Protein AF-A0A2S6GKB2-F1 (afdb_monomer)

Foldseek 3Di:
DLVLLVVDLPPHDPQDDDDPQCFLLSLLVVVVVVVDDWFDDDQADLLTFDDDPPGTHCLNGFLLSVVCNQPPRPVPKDWDPDPLQDDFFKKKWKDADPVPVPDDPPGIDHIWTWNDFDDHRVDTPWTFTGGDPPRDGGDTVVVPVVVVTDPPMDMTIIHD

Secondary structure (DSSP, 8-state):
-HHHHHHHSSS--TTS---SS-HHHHHHHHHHHTTPPPB-S-TT-SS-B-B-SS-B-HHHH-HHHHHHIIIIII--SEEES-GGGPPTT-EEEEE---TTTTPPTT---EEEEEEEEES-TTS-SEEEEEETTTTEEEEEIIIIIGGGS-TT-EEEEEE-

Organism: NCBI:txid155976

Radius of gyration: 14.98 Å; Cα contacts (8 Å, |Δi|>4): 326; chains: 1; bounding box: 39×31×39 Å

InterPro domains:
  IPR024301 Putative amidase domain [PF12671] (2-142)

pLDDT: mean 90.61, std 9.22, range [53.81, 98.44]

Sequence (160 aa):
MYNYAEQYWDNYNDDYRAQGNDCTNFISQIMKVGGREDDLGIWNSDENWWYNWINQTHSWAGAHNWAVFARINSQRVSHIPNVYEMLVTDVLQVEWDHPDEGDEPNNIDHTMILTGRLGPAGAAEEIYLTYHASDRWNVAFWGWLLPQGKDRDAWYAHRT

Nearest PDB structures (foldseek):
  1v5m-assembly1_A  TM=3.837E-01  e=3.376E+00  Mus musculus
  1wx6-assembly1_A  TM=4.110E-01  e=7.360E+00  Homo sapiens
  6hrs-assembly1_D  TM=2.589E-01  e=5.791E+00  Homo sapiens

Solvent-accessible surface area (backbone atoms only — not comparable to full-atom values): 8756 Å² total; per-residue (Å²): 68,63,69,51,52,73,63,38,35,85,46,78,62,83,91,50,83,90,54,99,57,35,18,21,36,53,50,43,52,30,42,42,72,57,69,51,74,69,38,83,71,59,44,86,30,41,70,22,39,33,77,56,95,90,51,48,16,43,21,30,38,35,36,38,33,27,50,47,16,38,68,70,54,60,67,70,38,44,83,41,97,44,77,47,55,53,50,75,56,18,35,42,34,34,25,69,64,46,88,88,75,73,62,64,89,91,52,36,73,40,34,32,33,28,68,42,63,42,67,53,64,72,63,37,83,38,44,14,35,30,32,45,86,79,48,34,73,61,42,40,37,75,88,48,51,58,75,72,57,55,101,69,46,44,79,48,35,33,41,107

Mean predicted aligned error: 4.26 Å

Structure (mmCIF, N/CA/C/O backbone):
data_AF-A0A2S6GKB2-F1
#
_entry.id   AF-A0A2S6GKB2-F1
#
loop_
_atom_site.group_PDB
_atom_site.id
_atom_site.type_symbol
_atom_site.label_atom_id
_atom_site.label_alt_id
_atom_site.label_comp_id
_atom_site.label_asym_id
_atom_site.label_entity_id
_atom_site.label_seq_id
_atom_site.pdbx_PDB_ins_code
_atom_site.Cartn_x
_atom_site.Cartn_y
_atom_site.Cartn_z
_atom_site.occupancy
_atom_site.B_iso_or_equiv
_atom_site.auth_seq_id
_atom_site.auth_comp_id
_atom_site.auth_asym_id
_atom_site.auth_atom_id
_atom_site.pdbx_PDB_model_num
ATOM 1 N N . MET A 1 1 ? -7.511 -8.608 -6.073 1.00 95.75 1 MET A N 1
ATOM 2 C CA . MET A 1 1 ? -6.624 -8.052 -5.029 1.00 95.75 1 MET A CA 1
ATOM 3 C C . MET A 1 1 ? -6.807 -8.760 -3.690 1.00 95.75 1 MET A C 1
ATOM 5 O O . MET A 1 1 ? -5.930 -9.539 -3.362 1.00 95.75 1 MET A O 1
ATOM 9 N N . TYR A 1 2 ? -7.926 -8.594 -2.967 1.00 97.44 2 TYR A N 1
ATOM 10 C CA . TYR A 1 2 ? -8.139 -9.247 -1.655 1.00 97.44 2 TYR A CA 1
ATOM 11 C C . TYR A 1 2 ? -7.866 -10.761 -1.658 1.00 97.44 2 TYR A C 1
ATOM 13 O O . TYR A 1 2 ? -7.016 -11.216 -0.906 1.00 97.44 2 TYR A O 1
ATOM 21 N N . ASN A 1 3 ? -8.490 -11.516 -2.572 1.00 97.81 3 ASN A N 1
ATOM 22 C CA . ASN A 1 3 ? -8.292 -12.971 -2.660 1.00 97.81 3 ASN A CA 1
ATOM 23 C C . ASN A 1 3 ? -6.826 -13.367 -2.888 1.00 97.81 3 ASN A C 1
ATOM 25 O O . ASN A 1 3 ? -6.407 -14.431 -2.461 1.00 97.81 3 ASN A O 1
ATOM 29 N N . TYR A 1 4 ? -6.043 -12.521 -3.567 1.00 98.06 4 TYR A N 1
ATOM 30 C CA . TYR A 1 4 ? -4.618 -12.781 -3.760 1.00 98.06 4 TYR A CA 1
ATOM 31 C C . TYR A 1 4 ? -3.859 -12.604 -2.447 1.00 98.06 4 TYR A C 1
ATOM 33 O O . TYR A 1 4 ? -3.042 -13.446 -2.098 1.00 98.06 4 TYR A O 1
ATOM 41 N N . ALA A 1 5 ? -4.163 -11.540 -1.697 1.00 97.81 5 ALA A N 1
ATOM 42 C CA . ALA A 1 5 ? -3.587 -11.345 -0.372 1.00 97.81 5 ALA A CA 1
ATOM 43 C C . ALA A 1 5 ? -3.956 -12.504 0.573 1.00 97.81 5 ALA A C 1
ATOM 45 O O . ALA A 1 5 ? -3.086 -13.022 1.256 1.00 97.81 5 ALA A O 1
ATOM 46 N N . GLU A 1 6 ? -5.214 -12.955 0.562 1.00 98.00 6 GLU A N 1
ATOM 47 C CA . GLU A 1 6 ? -5.679 -14.109 1.351 1.00 98.00 6 GLU A CA 1
ATOM 48 C C . GLU A 1 6 ? -5.006 -15.427 0.950 1.00 98.00 6 GLU A C 1
ATOM 50 O O . GLU A 1 6 ? -4.752 -16.276 1.797 1.00 98.00 6 GLU A O 1
ATOM 55 N N . GLN A 1 7 ? -4.711 -15.612 -0.334 1.00 97.69 7 GLN A N 1
ATOM 56 C CA . GLN A 1 7 ? -4.112 -16.845 -0.831 1.00 97.69 7 GLN A CA 1
ATOM 57 C C . GLN A 1 7 ? -2.601 -16.924 -0.584 1.00 97.69 7 GLN A C 1
ATOM 59 O O . GLN A 1 7 ? -2.090 -18.024 -0.379 1.00 97.69 7 GLN A O 1
ATOM 64 N N . TYR A 1 8 ? -1.893 -15.794 -0.670 1.00 97.38 8 TYR A N 1
ATOM 65 C CA . TYR A 1 8 ? -0.432 -15.784 -0.779 1.00 97.38 8 TYR A CA 1
ATOM 66 C C . TYR A 1 8 ? 0.303 -15.166 0.420 1.00 97.38 8 TYR A C 1
ATOM 68 O O . TYR A 1 8 ? 1.519 -15.050 0.350 1.00 97.38 8 TYR A O 1
ATOM 76 N N . TRP A 1 9 ? -0.388 -14.787 1.505 1.00 97.06 9 TRP A N 1
ATOM 77 C CA . TRP A 1 9 ? 0.249 -14.145 2.671 1.00 97.06 9 TRP A CA 1
ATOM 78 C C . TRP A 1 9 ? 1.248 -15.035 3.433 1.00 97.06 9 TRP A C 1
ATOM 80 O O . TRP A 1 9 ? 2.143 -14.495 4.078 1.00 97.06 9 TRP A O 1
ATOM 90 N N . ASP A 1 10 ? 1.075 -16.364 3.408 1.00 95.44 10 ASP A N 1
ATOM 91 C CA . ASP A 1 10 ? 1.961 -17.366 4.034 1.00 95.44 10 ASP A CA 1
ATOM 92 C C . ASP A 1 10 ? 2.441 -18.458 3.066 1.00 95.44 10 ASP A C 1
ATOM 94 O O . ASP A 1 10 ? 3.222 -19.337 3.433 1.00 95.44 10 ASP A O 1
ATOM 98 N N . ASN A 1 11 ? 1.991 -18.407 1.816 1.00 94.31 11 ASN A N 1
ATOM 99 C CA . ASN A 1 11 ? 2.377 -19.333 0.766 1.00 94.31 11 ASN A CA 1
ATOM 100 C C . ASN A 1 11 ? 2.762 -18.522 -0.463 1.00 94.31 11 ASN A C 1
ATOM 102 O O . ASN A 1 11 ? 1.894 -17.968 -1.117 1.00 94.31 11 ASN A O 1
ATOM 106 N N . TYR A 1 12 ? 4.049 -18.430 -0.771 1.00 94.12 12 TYR A N 1
ATOM 107 C CA . TYR A 1 12 ? 4.566 -17.486 -1.759 1.00 94.12 12 TYR A CA 1
ATOM 108 C C . TYR A 1 12 ? 4.187 -17.912 -3.185 1.00 94.12 12 TYR A C 1
ATOM 110 O O . TYR A 1 12 ? 4.110 -19.099 -3.496 1.00 94.12 12 TYR A O 1
ATOM 118 N N . ASN A 1 13 ? 3.935 -16.943 -4.073 1.00 95.19 13 ASN A N 1
ATOM 119 C CA . ASN A 1 13 ? 3.635 -17.250 -5.470 1.00 95.19 13 ASN A CA 1
ATOM 120 C C . ASN A 1 13 ? 4.919 -17.543 -6.262 1.00 95.19 13 ASN A C 1
ATOM 122 O O . ASN A 1 13 ? 5.682 -16.623 -6.560 1.00 95.19 13 ASN A O 1
ATOM 126 N N . ASP A 1 14 ? 5.094 -18.800 -6.671 1.00 94.31 14 ASP A N 1
ATOM 127 C CA . ASP A 1 14 ? 6.250 -19.289 -7.436 1.00 94.31 14 ASP A CA 1
ATOM 128 C C . ASP A 1 14 ? 6.426 -18.642 -8.827 1.00 94.31 14 ASP A C 1
ATOM 130 O O . ASP A 1 14 ? 7.504 -18.735 -9.418 1.00 94.31 14 ASP A O 1
ATOM 134 N N . ASP A 1 15 ? 5.414 -17.940 -9.351 1.00 94.25 15 ASP A N 1
ATOM 135 C CA . ASP A 1 15 ? 5.548 -17.142 -10.582 1.00 94.25 15 ASP A CA 1
ATOM 136 C C . ASP A 1 15 ? 6.475 -15.920 -10.398 1.00 94.25 15 ASP A C 1
ATOM 138 O O . ASP A 1 15 ? 6.959 -15.323 -11.372 1.00 94.25 15 ASP A O 1
ATOM 142 N N . TYR A 1 16 ? 6.741 -15.533 -9.146 1.00 94.75 16 TYR A N 1
ATOM 143 C CA . TYR A 1 16 ? 7.563 -14.387 -8.787 1.00 94.75 16 TYR A CA 1
ATOM 144 C C . TYR A 1 16 ? 8.822 -14.825 -8.040 1.00 94.75 16 TYR A C 1
ATOM 146 O O . TYR A 1 16 ? 8.808 -15.676 -7.158 1.00 94.75 16 TYR A O 1
ATOM 154 N N . ARG A 1 17 ? 9.952 -14.202 -8.377 1.00 92.56 17 ARG A N 1
ATOM 155 C CA . ARG A 1 17 ? 11.222 -14.451 -7.695 1.00 92.56 17 ARG A CA 1
ATOM 156 C C . ARG A 1 17 ? 11.146 -13.954 -6.256 1.00 92.56 17 ARG A C 1
ATOM 158 O O . ARG A 1 17 ? 10.773 -12.800 -6.034 1.00 92.56 17 ARG A O 1
ATOM 165 N N . ALA A 1 18 ? 11.605 -14.788 -5.325 1.00 85.25 18 ALA A N 1
ATOM 166 C CA . ALA A 1 18 ? 11.836 -14.389 -3.942 1.00 85.25 18 ALA A CA 1
ATOM 167 C C . ALA A 1 18 ? 12.802 -13.195 -3.875 1.00 85.25 18 ALA A C 1
ATOM 169 O O . ALA A 1 18 ? 13.819 -13.166 -4.577 1.00 85.25 18 ALA A O 1
ATOM 170 N N . GLN A 1 19 ? 12.478 -12.215 -3.033 1.00 79.94 19 GLN A N 1
ATOM 171 C CA . GLN A 1 19 ? 13.298 -11.028 -2.792 1.00 79.94 19 GLN A CA 1
ATOM 172 C C . GLN A 1 19 ? 13.833 -11.037 -1.357 1.00 79.94 19 GLN A C 1
ATOM 174 O O . GLN A 1 19 ? 13.205 -11.588 -0.459 1.00 79.94 19 GLN A O 1
ATOM 179 N N . GLY A 1 20 ? 14.996 -10.415 -1.128 1.00 70.44 20 GLY A N 1
ATOM 180 C CA . GLY A 1 20 ? 15.582 -10.316 0.217 1.00 70.44 20 GLY A CA 1
ATOM 181 C C . GLY A 1 20 ? 14.738 -9.485 1.194 1.00 70.44 20 GLY A C 1
ATOM 182 O O . GLY A 1 20 ? 14.723 -9.779 2.383 1.00 70.44 20 GLY A O 1
ATOM 183 N N . ASN A 1 21 ? 14.005 -8.488 0.686 1.00 69.38 21 ASN A N 1
ATOM 184 C CA . ASN A 1 21 ? 12.953 -7.775 1.406 1.00 69.38 21 ASN A CA 1
ATOM 185 C C . ASN A 1 21 ? 11.666 -7.883 0.576 1.00 69.38 21 ASN A C 1
ATOM 187 O O . ASN A 1 21 ? 11.569 -7.300 -0.504 1.00 69.38 21 ASN A O 1
ATOM 191 N N . ASP A 1 22 ? 10.721 -8.705 1.032 1.00 86.62 22 ASP A N 1
ATOM 192 C CA . ASP A 1 22 ? 9.609 -9.169 0.193 1.00 86.62 22 ASP A CA 1
ATOM 193 C C . ASP A 1 22 ? 8.302 -8.391 0.386 1.00 86.62 22 ASP A C 1
ATOM 195 O O . ASP A 1 22 ? 7.359 -8.565 -0.384 1.00 86.62 22 ASP A O 1
ATOM 199 N N . CYS A 1 23 ? 8.248 -7.488 1.370 1.00 92.12 23 CYS A N 1
ATOM 200 C CA . CYS A 1 23 ? 7.040 -6.725 1.688 1.00 92.12 23 CYS A CA 1
ATOM 201 C C . CYS A 1 23 ? 6.440 -6.047 0.448 1.00 92.12 23 CYS A C 1
ATOM 203 O O . CYS A 1 23 ? 5.278 -6.259 0.115 1.00 92.12 23 CYS A O 1
ATOM 205 N N . THR A 1 24 ? 7.250 -5.310 -0.307 1.00 95.44 24 THR A N 1
ATOM 206 C CA . THR A 1 24 ? 6.784 -4.589 -1.498 1.00 95.44 24 THR A CA 1
ATOM 207 C C . THR A 1 24 ? 6.597 -5.507 -2.700 1.00 95.44 24 THR A C 1
ATOM 209 O O . THR A 1 24 ? 5.712 -5.253 -3.510 1.00 95.44 24 THR A O 1
ATOM 212 N N . ASN A 1 25 ? 7.364 -6.595 -2.815 1.00 95.94 25 ASN A N 1
ATOM 213 C CA . ASN A 1 25 ? 7.170 -7.567 -3.890 1.00 95.94 25 ASN A CA 1
ATOM 214 C C . ASN A 1 25 ? 5.774 -8.203 -3.798 1.00 95.94 25 ASN A C 1
ATOM 216 O O . ASN A 1 25 ? 5.051 -8.218 -4.791 1.00 95.94 25 ASN A O 1
ATOM 220 N N . PHE A 1 26 ? 5.352 -8.631 -2.605 1.00 97.12 26 PHE A N 1
ATOM 221 C CA . PHE A 1 26 ? 3.994 -9.123 -2.355 1.00 97.12 26 PHE A CA 1
ATOM 222 C C . PHE A 1 26 ? 2.921 -8.098 -2.737 1.00 97.12 26 PHE A C 1
ATOM 224 O O . PHE A 1 26 ? 1.968 -8.408 -3.455 1.00 97.12 26 PHE A O 1
ATOM 231 N N . ILE A 1 27 ? 3.103 -6.844 -2.322 1.00 96.56 27 ILE A N 1
ATOM 232 C CA . ILE A 1 27 ? 2.156 -5.767 -2.626 1.00 96.56 27 ILE A CA 1
ATOM 233 C C . ILE A 1 27 ? 2.107 -5.498 -4.132 1.00 96.56 27 ILE A C 1
ATOM 235 O O . ILE A 1 27 ? 1.020 -5.417 -4.700 1.00 96.56 27 ILE A O 1
ATOM 239 N N . SER A 1 28 ? 3.250 -5.448 -4.815 1.00 95.88 28 SER A N 1
ATOM 240 C CA . SER A 1 28 ? 3.316 -5.277 -6.267 1.00 95.88 28 SER A CA 1
ATOM 241 C C . SER A 1 28 ? 2.610 -6.409 -7.019 1.00 95.88 28 SER A C 1
ATOM 243 O O . SER A 1 28 ? 1.878 -6.153 -7.976 1.00 95.88 28 SER A O 1
ATOM 245 N N . GLN A 1 29 ? 2.730 -7.655 -6.556 1.00 96.81 29 GLN A N 1
ATOM 246 C CA . GLN A 1 29 ? 1.969 -8.772 -7.119 1.00 96.81 29 GLN A CA 1
ATOM 247 C C . GLN A 1 29 ? 0.457 -8.563 -6.971 1.00 96.81 29 GLN A C 1
ATOM 249 O O . GLN A 1 29 ? -0.285 -8.716 -7.946 1.00 96.81 29 GLN A O 1
ATOM 254 N N . ILE A 1 30 ? -0.001 -8.149 -5.783 1.00 96.94 30 ILE A N 1
ATOM 255 C CA . ILE A 1 30 ? -1.417 -7.847 -5.536 1.00 96.94 30 ILE A CA 1
ATOM 256 C C . ILE A 1 30 ? -1.904 -6.725 -6.462 1.00 96.94 30 ILE A C 1
ATOM 258 O O . ILE A 1 30 ? -2.989 -6.830 -7.039 1.00 96.94 30 ILE A O 1
ATOM 262 N N . MET A 1 31 ? -1.102 -5.676 -6.640 1.00 95.12 31 MET A N 1
ATOM 263 C CA . MET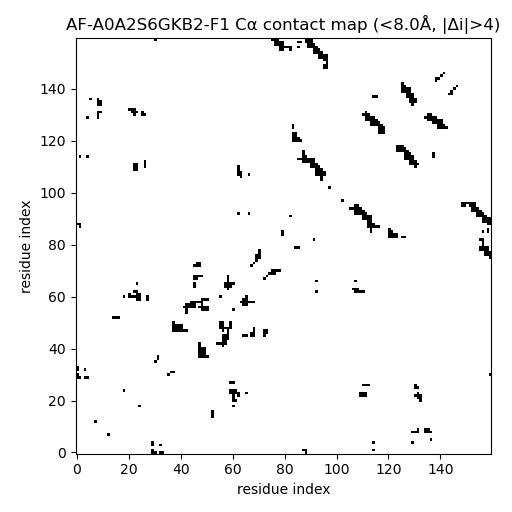 A 1 31 ? -1.401 -4.570 -7.550 1.00 95.12 31 MET A CA 1
ATOM 264 C C . MET A 1 31 ? -1.508 -5.048 -9.003 1.00 95.12 31 MET A C 1
ATOM 266 O O . MET A 1 31 ? -2.463 -4.693 -9.697 1.00 95.12 31 MET A O 1
ATOM 270 N N . LYS A 1 32 ? -0.588 -5.912 -9.452 1.00 95.62 32 LYS A N 1
ATOM 271 C CA . LYS A 1 32 ? -0.584 -6.468 -10.814 1.00 95.62 32 LYS A CA 1
ATOM 272 C C . LYS A 1 32 ? -1.851 -7.271 -11.101 1.00 95.62 32 LYS A C 1
ATOM 274 O O . LYS A 1 32 ? -2.528 -7.015 -12.094 1.00 95.62 32 LYS A O 1
ATOM 279 N N . VAL A 1 33 ? -2.257 -8.166 -10.197 1.00 96.06 33 VAL A N 1
ATOM 280 C CA . VAL A 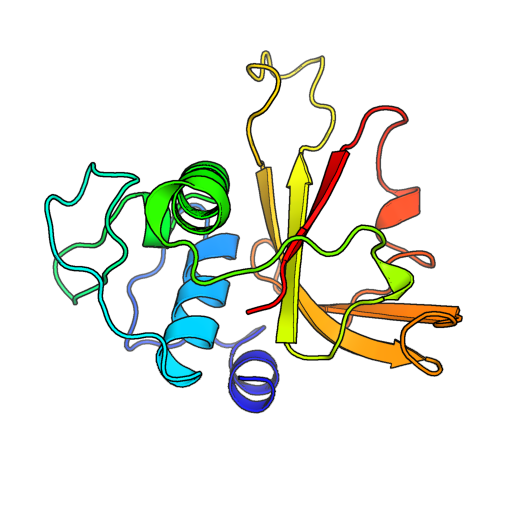1 33 ? -3.531 -8.904 -10.348 1.00 96.06 33 VAL A CA 1
ATOM 281 C C . VAL A 1 33 ? -4.768 -8.024 -10.140 1.00 96.06 33 VAL A C 1
ATOM 283 O O . VAL A 1 33 ? -5.876 -8.412 -10.505 1.00 96.06 33 VAL A O 1
ATOM 286 N N . GLY A 1 34 ? -4.601 -6.842 -9.543 1.00 93.88 34 GLY A N 1
ATOM 287 C CA . GLY A 1 34 ? -5.614 -5.790 -9.469 1.00 93.88 34 GLY A CA 1
ATOM 288 C C . GLY A 1 34 ? -5.844 -5.045 -10.783 1.00 93.88 34 GLY A C 1
ATOM 289 O O . GLY A 1 34 ? -6.721 -4.190 -10.837 1.00 93.88 34 GLY A O 1
ATOM 290 N N . GLY A 1 35 ? -5.094 -5.375 -11.839 1.00 92.12 35 GLY A N 1
ATOM 291 C CA . GLY A 1 35 ? -5.198 -4.731 -13.146 1.00 92.12 35 GLY A CA 1
ATOM 292 C C . GLY A 1 35 ? -4.258 -3.540 -13.316 1.00 92.12 35 GLY A C 1
ATOM 293 O O . GLY A 1 35 ? -4.429 -2.764 -14.255 1.00 92.12 35 GLY A O 1
ATOM 294 N N . ARG A 1 36 ? -3.266 -3.366 -12.431 1.00 89.50 36 ARG A N 1
ATOM 295 C CA . ARG A 1 36 ? -2.202 -2.386 -12.663 1.00 89.50 36 ARG A CA 1
ATOM 296 C C . ARG A 1 36 ? -1.279 -2.893 -13.767 1.00 89.50 36 ARG A C 1
ATOM 298 O O . ARG A 1 36 ? -0.655 -3.942 -13.636 1.00 89.50 36 ARG A O 1
ATOM 305 N N . GLU A 1 37 ? -1.227 -2.138 -14.859 1.00 91.31 37 GLU A N 1
ATOM 306 C CA . GLU A 1 37 ? -0.360 -2.420 -15.999 1.00 91.31 37 GLU A CA 1
ATOM 307 C C . GLU A 1 37 ? 1.082 -1.993 -15.723 1.00 91.31 37 GLU A C 1
ATOM 309 O O . GLU A 1 37 ? 1.322 -0.976 -15.059 1.00 91.31 37 GLU A O 1
ATOM 314 N N . ASP A 1 38 ? 2.020 -2.754 -16.289 1.00 92.50 38 ASP A N 1
ATOM 315 C CA . ASP A 1 38 ? 3.447 -2.456 -16.235 1.00 92.50 38 ASP A CA 1
ATOM 316 C C . ASP A 1 38 ? 3.728 -1.073 -16.850 1.00 92.50 38 ASP A C 1
ATOM 318 O O . ASP A 1 38 ? 3.290 -0.750 -17.956 1.00 92.50 38 ASP A O 1
ATOM 322 N N . ASP A 1 39 ? 4.498 -0.265 -16.134 1.00 91.75 39 ASP A N 1
ATOM 323 C CA . ASP A 1 39 ? 5.101 0.962 -16.637 1.00 91.75 39 ASP A CA 1
ATOM 324 C C . ASP A 1 39 ? 6.547 0.635 -16.997 1.00 91.75 39 ASP A C 1
ATOM 326 O O . ASP A 1 39 ? 7.382 0.517 -16.107 1.00 91.75 39 ASP A O 1
ATOM 330 N N . LEU A 1 40 ? 6.816 0.380 -18.280 1.00 92.56 40 LEU A N 1
ATOM 331 C CA . LEU A 1 40 ? 8.098 -0.144 -18.752 1.00 92.56 40 LEU A CA 1
ATOM 332 C C . LEU A 1 40 ? 9.194 0.926 -18.779 1.00 92.56 40 LEU A C 1
ATOM 334 O O . LEU A 1 40 ? 8.986 2.047 -19.231 1.00 92.56 40 LEU A O 1
ATOM 338 N N . GLY A 1 41 ? 10.413 0.525 -18.425 1.00 90.81 41 GLY A N 1
ATOM 339 C CA . GLY A 1 41 ? 11.595 1.374 -18.531 1.00 90.81 41 GLY A CA 1
ATOM 340 C C . GLY A 1 41 ? 12.836 0.709 -17.952 1.00 90.81 41 GLY A C 1
ATOM 341 O O . GLY A 1 41 ? 12.940 -0.519 -17.938 1.00 90.81 41 GLY A O 1
ATOM 342 N N . ILE A 1 42 ? 13.800 1.501 -17.490 1.00 90.81 42 ILE A N 1
ATOM 343 C CA . ILE A 1 42 ? 15.041 0.956 -16.927 1.00 90.81 42 ILE A CA 1
ATOM 344 C C . ILE A 1 42 ? 14.804 0.421 -15.510 1.00 90.81 42 ILE A C 1
ATOM 346 O O . ILE A 1 42 ? 14.026 0.968 -14.738 1.00 90.81 42 ILE A O 1
ATOM 350 N N . TRP A 1 43 ? 15.478 -0.672 -15.163 1.00 89.06 43 TRP A N 1
ATOM 351 C CA . TRP A 1 43 ? 15.257 -1.403 -13.909 1.00 89.06 43 TRP A CA 1
ATOM 352 C C . TRP A 1 43 ? 15.643 -0.607 -12.646 1.00 89.06 43 TRP A C 1
ATOM 354 O O . TRP A 1 43 ? 15.114 -0.845 -11.569 1.00 89.06 43 TRP A O 1
ATOM 364 N N . ASN A 1 44 ? 16.541 0.366 -12.760 1.00 87.75 44 ASN A N 1
ATOM 365 C CA . ASN A 1 44 ? 16.961 1.227 -11.652 1.00 87.75 44 ASN A CA 1
ATOM 366 C C . ASN A 1 44 ? 16.181 2.553 -11.592 1.00 87.75 44 ASN A C 1
ATOM 36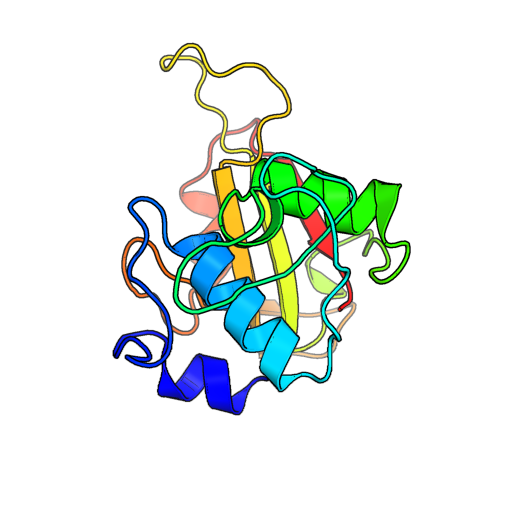8 O O . ASN A 1 44 ? 16.624 3.485 -10.925 1.00 87.75 44 ASN A O 1
ATOM 372 N N . SER A 1 45 ? 15.071 2.661 -12.329 1.00 81.75 45 SER A N 1
ATOM 373 C CA . SER A 1 45 ? 14.190 3.827 -12.313 1.00 81.75 45 SER A CA 1
ATOM 374 C C . SER A 1 45 ? 13.124 3.693 -11.231 1.00 81.75 45 SER A C 1
ATOM 376 O O . SER A 1 45 ? 12.472 2.652 -11.122 1.00 81.75 45 SER A O 1
ATOM 378 N N . ASP A 1 46 ? 12.896 4.788 -10.510 1.00 83.88 46 ASP A N 1
ATOM 379 C CA . ASP A 1 46 ? 11.738 4.960 -9.627 1.00 83.88 46 ASP A CA 1
ATOM 380 C C . ASP A 1 46 ? 10.529 5.546 -10.375 1.00 83.88 46 ASP A C 1
ATOM 382 O O . ASP A 1 46 ? 9.447 5.694 -9.810 1.00 83.88 46 ASP A O 1
ATOM 386 N N . GLU A 1 47 ? 10.686 5.892 -11.656 1.00 89.00 47 GLU A N 1
ATOM 387 C CA . GLU A 1 47 ? 9.607 6.383 -12.524 1.00 89.00 47 GLU A CA 1
ATOM 388 C C . GLU A 1 47 ? 8.796 5.251 -13.149 1.00 89.00 47 GLU A C 1
ATOM 390 O O . GLU A 1 47 ? 7.650 5.453 -13.530 1.00 89.00 47 GLU A O 1
ATOM 395 N N . ASN A 1 48 ? 9.379 4.057 -13.224 1.00 92.69 48 ASN A N 1
ATOM 396 C CA . ASN A 1 48 ? 8.790 2.892 -13.868 1.00 92.69 48 ASN A CA 1
ATOM 397 C C . ASN A 1 48 ? 8.429 1.842 -12.826 1.00 92.69 48 ASN A C 1
ATOM 399 O O . ASN A 1 48 ? 9.029 1.810 -11.757 1.00 92.69 48 ASN A O 1
ATOM 403 N N . TRP A 1 49 ? 7.495 0.951 -13.143 1.00 94.31 49 TRP A N 1
ATOM 404 C CA . TRP A 1 49 ? 7.067 -0.149 -12.280 1.00 94.31 49 TRP A CA 1
ATOM 405 C C . TRP A 1 49 ? 6.743 -1.358 -13.142 1.00 94.31 49 TRP A C 1
ATOM 407 O O . TRP A 1 49 ? 5.740 -1.377 -13.853 1.00 94.31 49 TRP A O 1
ATOM 417 N N . TRP A 1 50 ? 7.617 -2.360 -13.121 1.00 95.00 50 TRP A N 1
ATOM 418 C CA . TRP A 1 50 ? 7.416 -3.584 -13.888 1.00 95.00 50 TRP A CA 1
ATOM 419 C C . TRP A 1 50 ? 8.196 -4.751 -13.294 1.00 95.00 50 TRP A C 1
ATOM 421 O O . TRP A 1 50 ? 9.211 -4.584 -12.613 1.00 95.00 50 TRP A O 1
ATOM 431 N N . TYR A 1 51 ? 7.733 -5.955 -13.618 1.00 95.19 51 TYR A N 1
ATOM 432 C CA . TYR A 1 51 ? 8.400 -7.204 -13.275 1.00 95.19 51 TYR A CA 1
ATOM 433 C C . TYR A 1 51 ? 8.347 -8.188 -14.431 1.00 95.19 51 TYR A C 1
ATOM 435 O O . TYR A 1 51 ? 7.313 -8.354 -15.082 1.00 95.19 51 TYR A O 1
ATOM 443 N N . ASN A 1 52 ? 9.452 -8.905 -14.615 1.00 92.94 52 ASN A N 1
ATOM 444 C CA . ASN A 1 52 ? 9.510 -10.132 -15.386 1.00 92.94 52 ASN A CA 1
ATOM 445 C C . ASN A 1 52 ? 10.410 -11.172 -14.686 1.00 92.94 52 ASN A C 1
ATOM 447 O O . ASN A 1 52 ? 11.017 -10.930 -13.640 1.00 92.94 52 ASN A O 1
ATOM 451 N N . TRP A 1 53 ? 10.510 -12.358 -15.286 1.00 90.06 53 TRP A N 1
ATOM 452 C CA . TRP A 1 53 ? 11.241 -13.475 -14.688 1.00 90.06 53 TRP A CA 1
ATOM 453 C C . TRP A 1 53 ? 12.759 -13.242 -14.566 1.00 90.06 53 TRP A C 1
ATOM 455 O O . TRP A 1 53 ? 13.388 -13.878 -13.725 1.00 90.06 53 TRP A O 1
ATOM 465 N N . ILE A 1 54 ? 13.352 -12.336 -15.360 1.00 91.56 54 ILE A N 1
ATOM 466 C CA . ILE A 1 54 ? 14.794 -12.026 -15.305 1.00 91.56 54 ILE A CA 1
ATOM 467 C C . ILE A 1 54 ? 15.119 -10.833 -14.412 1.00 91.56 54 ILE A C 1
ATOM 469 O O . ILE A 1 54 ? 16.205 -10.783 -13.840 1.00 91.56 54 ILE A O 1
ATOM 473 N N . ASN A 1 55 ? 14.229 -9.846 -14.337 1.00 92.62 55 ASN A N 1
ATOM 474 C CA . ASN A 1 55 ? 14.509 -8.560 -13.716 1.00 92.62 55 ASN A CA 1
ATOM 475 C C . ASN A 1 55 ? 13.218 -7.828 -13.311 1.00 92.62 55 ASN A C 1
ATOM 477 O O . ASN A 1 55 ? 12.110 -8.236 -13.658 1.00 92.62 55 ASN A O 1
ATOM 481 N N . GLN A 1 56 ? 13.366 -6.746 -12.562 1.00 93.75 56 GLN A N 1
ATOM 482 C CA . GLN A 1 56 ? 12.281 -5.903 -12.083 1.00 93.75 56 GLN A CA 1
ATOM 483 C C . GLN A 1 56 ? 12.788 -4.485 -11.831 1.00 93.75 56 GLN A C 1
ATOM 485 O O . GLN A 1 56 ? 13.998 -4.276 -11.731 1.00 93.75 56 GLN A O 1
ATOM 490 N N . THR A 1 57 ? 11.883 -3.521 -11.687 1.00 94.56 57 THR A N 1
ATOM 491 C CA . THR A 1 57 ? 12.265 -2.182 -11.221 1.00 94.56 57 THR A CA 1
ATOM 492 C C . THR A 1 57 ? 12.564 -2.153 -9.726 1.00 94.56 57 THR A C 1
ATOM 494 O O . THR A 1 57 ? 12.028 -2.957 -8.962 1.00 94.56 57 THR A O 1
ATOM 497 N N . HIS A 1 58 ? 13.354 -1.180 -9.270 1.00 93.31 58 HIS A N 1
ATOM 498 C CA . HIS A 1 58 ? 13.505 -0.905 -7.837 1.00 93.31 58 HIS A CA 1
ATOM 499 C C . HIS A 1 58 ? 12.148 -0.659 -7.167 1.00 93.31 58 HIS A C 1
ATOM 501 O O . HIS A 1 58 ? 11.860 -1.248 -6.131 1.00 93.31 58 HIS A O 1
ATOM 507 N N . SER A 1 59 ? 11.271 0.116 -7.807 1.00 93.19 59 SER A N 1
ATOM 508 C CA . SER A 1 59 ? 9.903 0.378 -7.338 1.00 93.19 59 SER A CA 1
ATOM 509 C C . SER A 1 59 ? 9.017 -0.868 -7.210 1.00 93.19 59 SER A C 1
ATOM 511 O O . SER A 1 59 ? 8.000 -0.816 -6.527 1.00 93.19 59 SER A O 1
ATOM 513 N N . TRP A 1 60 ? 9.361 -1.991 -7.852 1.00 94.56 60 TRP A N 1
ATOM 514 C CA . TRP A 1 60 ? 8.605 -3.236 -7.714 1.00 94.56 60 TRP A CA 1
ATOM 515 C C . TRP A 1 60 ? 8.848 -3.907 -6.354 1.00 94.56 60 TRP A C 1
ATOM 517 O O . TRP A 1 60 ? 7.930 -4.502 -5.791 1.00 94.56 60 TRP A O 1
ATOM 527 N N . ALA A 1 61 ? 10.073 -3.827 -5.825 1.00 93.69 61 ALA A N 1
ATOM 528 C CA . ALA A 1 61 ? 10.499 -4.582 -4.642 1.00 93.69 61 ALA A CA 1
ATOM 529 C C . ALA A 1 61 ? 10.975 -3.711 -3.461 1.00 93.69 61 ALA A C 1
ATOM 531 O O . ALA A 1 61 ? 10.999 -4.188 -2.330 1.00 93.69 61 ALA A O 1
ATOM 532 N N . GLY A 1 62 ? 11.336 -2.448 -3.687 1.00 92.88 62 GLY A N 1
ATOM 533 C CA . GLY A 1 62 ? 11.784 -1.513 -2.653 1.00 92.88 62 GLY A CA 1
ATOM 534 C C . GLY A 1 62 ? 10.634 -0.660 -2.126 1.00 92.88 62 GLY A C 1
ATOM 535 O O . GLY A 1 62 ? 9.950 -0.008 -2.911 1.00 92.88 62 GLY A O 1
ATOM 536 N N . ALA A 1 63 ? 10.429 -0.635 -0.806 1.00 93.25 63 ALA A N 1
ATOM 537 C CA . ALA A 1 63 ? 9.311 0.084 -0.187 1.00 93.25 63 ALA A CA 1
ATOM 538 C C . ALA A 1 63 ? 9.382 1.599 -0.442 1.00 93.25 63 ALA A C 1
ATOM 540 O O . ALA A 1 63 ? 8.412 2.199 -0.914 1.00 93.25 63 ALA A O 1
ATOM 541 N N . HIS A 1 64 ? 10.555 2.205 -0.246 1.00 92.12 64 HIS A N 1
ATOM 542 C CA . HIS A 1 64 ? 10.778 3.613 -0.572 1.00 92.12 64 HIS A CA 1
ATOM 543 C C . HIS A 1 64 ? 10.636 3.912 -2.069 1.00 92.12 64 HIS A C 1
ATOM 545 O O . HIS A 1 64 ? 9.926 4.842 -2.449 1.00 92.12 64 HIS A O 1
ATOM 551 N N . ASN A 1 65 ? 11.227 3.089 -2.939 1.00 92.06 65 ASN A N 1
ATOM 552 C CA . ASN A 1 65 ? 11.124 3.266 -4.391 1.00 92.06 65 ASN A CA 1
ATOM 553 C C . ASN A 1 65 ? 9.668 3.154 -4.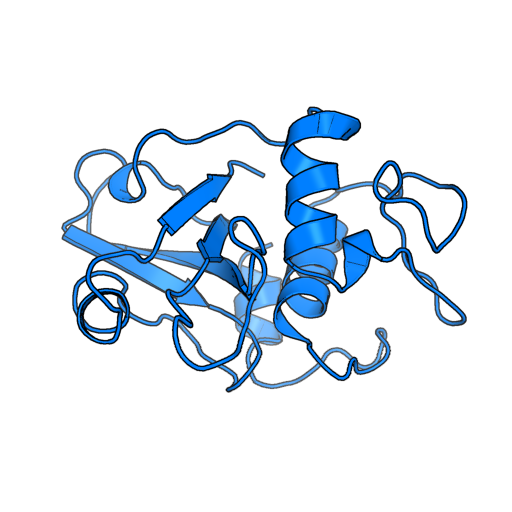875 1.00 92.06 65 ASN A C 1
ATOM 555 O O . ASN A 1 65 ? 9.240 3.907 -5.750 1.00 92.06 65 ASN A O 1
ATOM 559 N N . TRP A 1 66 ? 8.881 2.250 -4.282 1.00 93.06 66 TRP A N 1
ATOM 560 C CA . TRP A 1 66 ? 7.448 2.154 -4.546 1.00 93.06 66 TRP A CA 1
ATOM 561 C C . TRP A 1 66 ? 6.715 3.416 -4.100 1.00 93.06 66 TRP A C 1
ATOM 563 O O . TRP A 1 66 ? 5.879 3.916 -4.845 1.00 93.06 66 TRP A O 1
ATOM 573 N N . ALA A 1 67 ? 7.053 3.977 -2.935 1.00 90.56 67 ALA A N 1
ATOM 574 C CA . ALA A 1 67 ? 6.456 5.220 -2.447 1.00 90.56 67 ALA A CA 1
ATOM 575 C C . ALA A 1 67 ? 6.709 6.388 -3.414 1.00 90.56 67 ALA A C 1
ATOM 577 O O . ALA A 1 67 ? 5.785 7.139 -3.738 1.00 90.56 67 ALA A O 1
ATOM 578 N N . VAL A 1 68 ? 7.947 6.515 -3.909 1.00 90.00 68 VAL A N 1
ATOM 579 C CA . VAL A 1 68 ? 8.344 7.509 -4.920 1.00 90.00 68 VAL A CA 1
ATOM 580 C C . VAL A 1 68 ? 7.552 7.298 -6.211 1.00 90.00 68 VAL A C 1
ATOM 582 O O . VAL A 1 68 ? 6.888 8.227 -6.679 1.00 90.00 68 VAL A O 1
ATOM 585 N N . PHE A 1 69 ? 7.538 6.072 -6.746 1.00 90.12 69 PHE A N 1
ATOM 586 C CA . PHE A 1 69 ? 6.775 5.731 -7.947 1.00 90.12 69 PHE A CA 1
ATOM 587 C C . PHE A 1 69 ? 5.287 6.058 -7.790 1.00 90.12 69 PHE A C 1
ATOM 589 O O . PHE A 1 69 ? 4.698 6.770 -8.606 1.00 90.12 69 PHE A O 1
ATOM 596 N N . ALA A 1 70 ? 4.669 5.557 -6.724 1.00 86.50 70 ALA A N 1
ATOM 597 C CA . ALA A 1 70 ? 3.244 5.669 -6.491 1.00 86.50 70 ALA A CA 1
ATOM 598 C C . ALA A 1 70 ? 2.839 7.144 -6.345 1.00 86.50 70 ALA A C 1
ATOM 600 O O . ALA A 1 70 ? 1.940 7.609 -7.049 1.00 86.50 70 ALA A O 1
ATOM 601 N N . ARG A 1 71 ? 3.538 7.907 -5.496 1.00 84.38 71 ARG A N 1
ATOM 602 C CA . ARG A 1 71 ? 3.158 9.284 -5.141 1.00 84.38 71 ARG A CA 1
ATOM 603 C C . ARG A 1 71 ? 3.561 10.328 -6.178 1.00 84.38 71 ARG A C 1
ATOM 605 O O . ARG A 1 71 ? 2.809 11.278 -6.376 1.00 84.38 71 ARG A O 1
ATOM 612 N N . ILE A 1 72 ? 4.746 10.201 -6.773 1.00 81.94 72 ILE A N 1
ATOM 613 C CA . ILE A 1 72 ? 5.343 11.258 -7.604 1.00 81.94 72 ILE A CA 1
ATOM 614 C C . ILE A 1 72 ? 5.129 10.960 -9.086 1.00 81.94 72 ILE A C 1
ATOM 616 O O . ILE A 1 72 ? 4.636 11.817 -9.819 1.00 81.94 72 ILE A O 1
ATOM 620 N N . ASN A 1 73 ? 5.461 9.743 -9.515 1.00 78.38 73 ASN A N 1
ATOM 621 C CA . ASN A 1 73 ? 5.652 9.455 -10.937 1.00 78.38 73 ASN A CA 1
ATOM 622 C C . ASN A 1 73 ? 4.393 8.905 -11.607 1.00 78.38 73 ASN A C 1
ATOM 624 O O . ASN A 1 73 ? 4.006 9.358 -12.680 1.00 78.38 73 ASN A O 1
ATOM 628 N N . SER A 1 74 ? 3.712 7.963 -10.957 1.00 77.81 74 SER A N 1
ATOM 629 C CA . SER A 1 74 ? 2.577 7.275 -11.567 1.00 77.81 74 SER A CA 1
ATOM 630 C C . SER A 1 74 ? 1.318 8.144 -11.626 1.00 77.81 74 SER A C 1
ATOM 632 O O . SER A 1 74 ? 0.526 8.008 -12.555 1.00 77.81 74 SER A O 1
ATOM 634 N N . GLN A 1 75 ? 1.087 8.990 -10.611 1.00 70.94 75 GLN A N 1
ATOM 635 C CA . GLN A 1 75 ? -0.213 9.629 -10.332 1.00 70.94 75 GLN A CA 1
ATOM 636 C C . GLN A 1 75 ? -1.392 8.631 -10.283 1.00 70.94 75 GLN A C 1
ATOM 638 O O . GLN A 1 75 ? -2.556 9.014 -10.403 1.00 70.94 75 GLN A O 1
ATOM 643 N N . ARG A 1 76 ? -1.102 7.331 -10.128 1.00 75.00 76 ARG A N 1
ATOM 644 C CA . ARG A 1 76 ? -2.084 6.239 -10.177 1.00 75.00 76 ARG A CA 1
ATOM 645 C C . ARG A 1 76 ? -2.656 5.901 -8.809 1.00 75.00 76 ARG A C 1
ATOM 647 O O . ARG A 1 76 ? -3.659 5.190 -8.762 1.00 75.00 76 ARG A O 1
ATOM 654 N N . VAL A 1 77 ? -2.046 6.397 -7.733 1.00 85.31 77 VAL A N 1
ATOM 655 C CA . VAL A 1 77 ? -2.587 6.309 -6.373 1.00 85.31 77 VAL A CA 1
ATOM 656 C C . VAL A 1 77 ? -2.957 7.693 -5.856 1.00 85.31 77 VAL A C 1
ATOM 658 O O . VAL A 1 77 ? -2.330 8.688 -6.220 1.00 85.31 77 VAL A O 1
ATOM 661 N N . SER A 1 78 ? -3.952 7.767 -4.974 1.00 89.81 78 SER A N 1
ATOM 662 C CA . SER A 1 78 ? -4.286 9.008 -4.267 1.00 89.81 78 SER A CA 1
ATOM 663 C C . SER A 1 78 ? -3.947 8.903 -2.785 1.00 89.81 78 SER A C 1
ATOM 665 O O . SER A 1 78 ? -4.204 7.873 -2.162 1.00 89.81 78 SER A O 1
ATOM 667 N N . HIS A 1 79 ? -3.408 9.978 -2.213 1.00 91.25 79 HIS A N 1
ATOM 66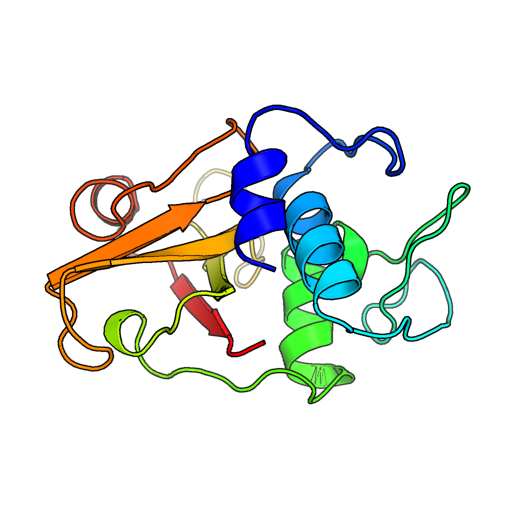8 C CA . HIS A 1 79 ? -3.158 10.077 -0.776 1.00 91.25 79 HIS A CA 1
ATOM 669 C C . HIS A 1 79 ? -4.465 10.018 0.021 1.00 91.25 79 HIS A C 1
ATOM 671 O O . HIS A 1 79 ? -5.432 10.708 -0.312 1.00 91.25 79 HIS A O 1
ATOM 677 N N . ILE A 1 80 ? -4.466 9.224 1.088 1.00 94.56 80 ILE A N 1
ATOM 678 C CA . ILE A 1 80 ? -5.555 9.147 2.058 1.00 94.56 80 ILE A CA 1
ATOM 679 C C . ILE A 1 80 ? -5.084 9.880 3.322 1.00 94.56 80 ILE A C 1
ATOM 681 O O . ILE A 1 80 ? -4.102 9.448 3.920 1.00 94.56 80 ILE A O 1
ATOM 685 N N . PRO A 1 81 ? -5.752 10.969 3.748 1.00 91.75 81 PRO A N 1
ATOM 686 C CA . PRO A 1 81 ? -5.290 11.780 4.875 1.00 91.75 81 PRO A CA 1
ATOM 687 C C . PRO A 1 81 ? -5.207 11.032 6.203 1.00 91.75 81 PRO A C 1
ATOM 689 O O . PRO A 1 81 ? -4.402 11.394 7.055 1.00 91.75 81 PRO A O 1
ATOM 692 N N . ASN A 1 82 ? -6.047 10.013 6.389 1.00 92.94 82 ASN A N 1
ATOM 693 C CA . ASN A 1 82 ? -6.149 9.294 7.645 1.00 92.94 82 ASN A CA 1
ATOM 694 C C . ASN A 1 82 ? -6.286 7.785 7.430 1.00 92.94 82 ASN A C 1
ATOM 696 O O . ASN A 1 82 ? -7.112 7.334 6.638 1.00 92.94 82 ASN A O 1
ATOM 700 N N . VAL A 1 83 ? -5.559 6.987 8.215 1.00 94.31 83 VAL A N 1
ATOM 701 C CA . VAL A 1 83 ? -5.590 5.514 8.127 1.00 94.31 83 VAL A CA 1
ATOM 702 C C . VAL A 1 83 ? -6.992 4.919 8.343 1.00 94.31 83 VAL A C 1
ATOM 704 O O . VAL A 1 83 ? -7.350 3.924 7.721 1.00 94.31 83 VAL A O 1
ATOM 707 N N . TYR A 1 84 ? -7.848 5.567 9.140 1.00 92.94 84 TYR A N 1
ATOM 708 C CA . TYR A 1 84 ? -9.229 5.122 9.368 1.00 92.94 84 TYR A CA 1
ATOM 709 C C . TYR A 1 84 ? -10.168 5.339 8.165 1.00 92.94 84 TYR A C 1
ATOM 711 O O . TYR A 1 84 ? -11.292 4.833 8.157 1.00 92.94 84 TYR A O 1
ATOM 719 N N . GLU A 1 85 ? -9.743 6.080 7.138 1.00 95.31 85 GLU A N 1
ATOM 720 C CA . GLU A 1 85 ? -10.487 6.274 5.882 1.00 95.31 85 GLU A CA 1
ATOM 721 C C . GLU A 1 85 ? -10.148 5.223 4.817 1.00 95.31 85 GLU A C 1
ATOM 723 O O . GLU A 1 85 ? -10.736 5.224 3.727 1.00 95.31 85 GLU A O 1
ATOM 728 N N . MET A 1 86 ? -9.205 4.327 5.112 1.00 97.19 86 MET A N 1
ATOM 729 C CA . MET A 1 86 ? -8.788 3.295 4.179 1.00 97.19 86 MET A CA 1
ATOM 730 C C . MET A 1 86 ? -9.920 2.295 3.873 1.00 97.19 86 MET A C 1
ATOM 732 O O . MET A 1 86 ? -10.779 1.952 4.698 1.00 97.19 86 MET A O 1
ATOM 736 N N . LEU A 1 87 ? -9.923 1.827 2.632 1.00 96.88 87 LEU A N 1
ATOM 737 C CA . LEU A 1 87 ? -10.761 0.762 2.103 1.00 96.88 87 LEU A CA 1
ATOM 738 C C . LEU A 1 87 ? -9.949 -0.528 1.996 1.00 96.88 87 LEU A C 1
ATOM 740 O O . LEU A 1 87 ? -8.721 -0.509 1.948 1.00 96.88 87 LEU A O 1
ATOM 744 N N . VAL A 1 88 ? -10.648 -1.664 1.941 1.00 97.00 88 VAL A N 1
ATOM 745 C CA . VAL A 1 88 ? -10.005 -2.950 1.637 1.00 97.00 88 VAL A CA 1
ATOM 746 C C . VAL A 1 88 ? -9.285 -2.815 0.302 1.00 97.00 88 VAL A C 1
ATOM 748 O O . VAL A 1 88 ? -9.870 -2.311 -0.650 1.00 97.00 88 VAL A O 1
ATOM 751 N N . THR A 1 89 ? -8.034 -3.269 0.291 1.00 95.81 89 THR A N 1
ATOM 752 C CA . THR A 1 89 ? -7.015 -3.176 -0.761 1.00 95.81 89 THR A CA 1
ATOM 753 C C . THR A 1 89 ? -6.262 -1.855 -0.910 1.00 95.81 89 THR A C 1
ATOM 755 O O . THR A 1 89 ? -5.339 -1.809 -1.724 1.00 95.81 89 THR A O 1
ATOM 758 N N . ASP A 1 90 ? -6.558 -0.835 -0.098 1.00 97.19 90 ASP A N 1
ATOM 759 C CA . ASP A 1 90 ? -5.672 0.328 0.047 1.00 97.19 90 ASP A CA 1
ATOM 760 C C . ASP A 1 90 ? -4.330 -0.110 0.677 1.00 97.19 90 ASP A C 1
ATOM 762 O O . ASP A 1 90 ? -4.266 -1.071 1.452 1.00 97.19 90 ASP A O 1
ATOM 766 N N . VAL A 1 91 ? -3.250 0.597 0.345 1.00 97.06 91 VAL A N 1
ATOM 767 C CA . VAL A 1 91 ? -1.887 0.303 0.815 1.00 97.06 91 VAL A CA 1
ATOM 768 C C . VAL A 1 91 ? -1.509 1.254 1.946 1.00 97.06 91 VAL A C 1
ATOM 770 O O . VAL A 1 91 ? -1.749 2.457 1.853 1.00 97.06 91 VAL A O 1
ATOM 773 N N . LEU A 1 92 ? -0.903 0.717 3.004 1.00 97.19 92 LEU A N 1
ATOM 774 C CA . LEU A 1 92 ? -0.306 1.485 4.092 1.00 97.19 92 LEU A CA 1
ATOM 775 C C . LEU A 1 92 ? 1.204 1.272 4.083 1.00 97.19 92 LEU A C 1
ATOM 777 O O . LEU A 1 92 ? 1.676 0.137 4.123 1.00 97.19 92 LEU A O 1
ATOM 781 N N . GLN A 1 93 ? 1.948 2.366 4.049 1.00 95.75 93 GLN A N 1
ATOM 782 C CA . GLN A 1 93 ? 3.391 2.373 4.201 1.00 95.75 93 GLN A CA 1
ATOM 783 C C . GLN A 1 93 ? 3.785 2.989 5.534 1.00 95.75 93 GLN A C 1
ATOM 785 O O . GLN A 1 93 ? 3.067 3.841 6.066 1.00 95.75 93 GLN A O 1
ATOM 790 N N . VAL A 1 94 ? 4.925 2.558 6.054 1.00 93.94 94 VAL A N 1
ATOM 791 C CA . VAL A 1 94 ? 5.485 3.087 7.293 1.00 93.94 94 VAL A CA 1
ATOM 792 C C . VAL A 1 94 ? 6.981 3.307 7.158 1.00 93.94 94 VAL A C 1
ATOM 794 O O . VAL A 1 94 ? 7.696 2.485 6.582 1.00 93.94 94 VAL A O 1
ATOM 797 N N . GLU A 1 95 ? 7.398 4.455 7.665 1.00 91.75 95 GLU A N 1
ATOM 798 C CA . GLU A 1 95 ? 8.766 4.794 8.032 1.00 91.75 95 GLU A CA 1
ATOM 799 C C . GLU A 1 95 ? 8.840 4.652 9.550 1.00 91.75 95 GLU A C 1
ATOM 801 O O . GLU A 1 95 ? 8.219 5.417 10.292 1.00 91.75 95 GLU A O 1
ATOM 806 N N . TRP A 1 96 ? 9.515 3.607 9.996 1.00 87.88 96 TRP A N 1
ATOM 807 C CA . TRP A 1 96 ? 9.772 3.338 11.395 1.00 87.88 96 TRP A CA 1
ATOM 808 C C . TRP A 1 96 ? 10.920 4.231 11.871 1.00 87.88 96 TRP A C 1
ATOM 810 O O . TRP A 1 96 ? 11.919 4.423 11.181 1.00 87.88 96 TRP A O 1
ATOM 820 N N . ASP A 1 97 ? 10.820 4.775 13.081 1.00 80.31 97 ASP A N 1
ATOM 821 C CA . ASP A 1 97 ? 11.920 5.540 13.658 1.00 80.31 97 ASP A CA 1
ATOM 822 C C . ASP A 1 97 ? 13.062 4.586 14.048 1.00 80.31 97 ASP A C 1
ATOM 824 O O . ASP A 1 97 ? 13.024 3.876 15.065 1.00 80.31 97 ASP A O 1
ATOM 828 N N . HIS A 1 98 ? 14.125 4.601 13.249 1.00 71.75 98 HIS A N 1
ATOM 829 C CA . HIS A 1 98 ? 15.361 3.856 13.480 1.00 71.75 98 HIS A CA 1
ATOM 830 C C . HIS A 1 98 ? 16.528 4.796 13.853 1.00 71.75 98 HIS A C 1
ATOM 832 O O . HIS A 1 98 ? 17.547 4.838 13.159 1.00 71.75 98 HIS A O 1
ATOM 838 N N . PRO A 1 99 ? 16.454 5.549 14.975 1.00 60.66 99 PRO A N 1
ATOM 839 C CA . PRO A 1 99 ? 17.471 6.548 15.318 1.00 60.66 99 PRO A CA 1
ATOM 840 C C . PRO A 1 99 ? 18.859 5.937 15.571 1.00 60.66 99 PRO A C 1
ATOM 842 O O . PRO A 1 99 ? 19.862 6.644 15.488 1.00 60.66 99 PRO A O 1
ATOM 845 N N . ASP A 1 100 ? 18.920 4.635 15.860 1.00 59.62 100 ASP A N 1
ATOM 846 C CA . ASP A 1 100 ? 20.153 3.900 16.148 1.00 59.62 100 ASP A CA 1
ATOM 847 C C . ASP A 1 100 ? 20.738 3.175 14.921 1.00 59.62 100 ASP A C 1
ATOM 849 O O . ASP A 1 100 ? 21.875 2.706 14.982 1.00 59.62 100 ASP A O 1
ATOM 853 N N . GLU A 1 101 ? 19.999 3.078 13.809 1.00 60.53 101 GLU A N 1
ATOM 854 C CA . GLU A 1 101 ? 20.428 2.318 12.618 1.00 60.53 101 GLU A CA 1
ATOM 855 C C . GLU A 1 101 ? 21.091 3.207 11.559 1.00 60.53 101 GLU A C 1
ATOM 857 O O . GLU A 1 101 ? 21.611 2.718 10.559 1.00 60.53 101 GLU A O 1
ATOM 862 N N . GLY A 1 102 ? 21.163 4.517 11.822 1.00 53.81 102 GLY A N 1
ATOM 863 C CA . GLY A 1 102 ? 21.731 5.483 10.886 1.00 53.81 102 GLY A CA 1
ATOM 864 C C . GLY A 1 102 ? 20.887 5.648 9.625 1.00 53.81 102 GLY A C 1
ATOM 865 O O . GLY A 1 102 ? 21.427 6.094 8.613 1.00 53.81 102 GLY A O 1
ATOM 866 N N . ASP A 1 103 ? 19.601 5.284 9.683 1.00 58.00 103 ASP A N 1
ATOM 867 C CA . ASP A 1 103 ? 18.690 5.455 8.561 1.00 58.00 103 ASP A CA 1
ATOM 868 C C . ASP A 1 103 ? 18.582 6.929 8.180 1.00 58.00 103 ASP A C 1
ATOM 870 O O . ASP A 1 103 ? 18.451 7.830 9.019 1.00 58.00 103 ASP A O 1
ATOM 874 N N . GLU A 1 104 ? 18.666 7.165 6.875 1.00 58.09 104 GLU A N 1
ATOM 875 C CA . GLU A 1 104 ? 18.398 8.474 6.307 1.00 58.09 104 GLU A CA 1
ATOM 876 C C . GLU A 1 104 ? 16.928 8.813 6.594 1.00 58.09 104 GLU A C 1
ATOM 878 O O . GLU A 1 104 ? 16.045 8.015 6.264 1.00 58.09 104 GLU A O 1
ATOM 883 N N . PRO A 1 105 ? 16.626 9.984 7.180 1.00 62.84 105 PRO A N 1
ATOM 884 C CA . PRO A 1 105 ? 15.243 10.392 7.365 1.00 62.84 105 PRO A CA 1
ATOM 885 C C . PRO A 1 105 ? 14.519 10.395 6.011 1.00 62.84 105 PRO A C 1
ATOM 887 O O . PRO A 1 105 ? 15.071 10.850 5.004 1.00 62.84 105 PRO A O 1
ATOM 890 N N . ASN A 1 106 ? 13.250 9.994 6.012 1.00 69.06 106 ASN A N 1
ATOM 891 C CA . ASN A 1 106 ? 12.350 9.823 4.868 1.00 69.06 106 ASN A CA 1
ATOM 892 C C . ASN A 1 106 ? 12.525 8.523 4.057 1.00 69.06 106 ASN A C 1
ATOM 894 O O . ASN A 1 106 ? 12.066 8.467 2.909 1.00 69.06 106 ASN A O 1
ATOM 898 N N . ASN A 1 107 ? 13.158 7.480 4.600 1.00 85.75 107 ASN A N 1
ATOM 899 C CA . ASN A 1 107 ? 13.185 6.158 3.969 1.00 85.75 107 ASN A CA 1
ATOM 900 C C . ASN A 1 107 ? 11.959 5.331 4.398 1.00 85.75 107 ASN A C 1
ATOM 902 O O . ASN A 1 107 ? 11.680 5.214 5.580 1.00 85.75 107 ASN A O 1
ATOM 906 N N . ILE A 1 108 ? 11.203 4.764 3.451 1.00 90.62 108 ILE A N 1
ATOM 907 C CA . ILE A 1 108 ? 10.064 3.902 3.809 1.00 90.62 108 ILE A CA 1
ATOM 908 C C . ILE A 1 108 ? 10.582 2.484 4.027 1.00 90.62 108 ILE A C 1
ATOM 910 O O . ILE A 1 108 ? 11.149 1.895 3.103 1.00 90.62 108 ILE A O 1
ATOM 914 N N . ASP A 1 109 ? 10.292 1.917 5.192 1.00 91.00 109 ASP A N 1
ATOM 915 C CA . ASP A 1 109 ? 10.780 0.598 5.603 1.00 91.00 109 ASP A CA 1
ATOM 916 C C . ASP A 1 109 ? 9.851 -0.530 5.176 1.00 91.00 109 ASP A C 1
ATOM 918 O O . ASP A 1 109 ? 10.289 -1.645 4.869 1.00 91.00 109 ASP A O 1
ATOM 922 N N . HIS A 1 110 ? 8.543 -0.257 5.170 1.00 94.69 110 HIS A N 1
ATOM 923 C CA . HIS A 1 110 ? 7.562 -1.316 5.022 1.00 94.69 110 HIS A CA 1
ATOM 924 C C . HIS A 1 110 ? 6.316 -0.917 4.236 1.00 94.69 110 HIS A C 1
ATOM 926 O O . HIS A 1 110 ? 5.812 0.200 4.345 1.00 94.69 110 HIS A O 1
ATOM 932 N N . THR A 1 111 ? 5.793 -1.878 3.469 1.00 96.00 111 THR A N 1
ATOM 933 C CA . THR A 1 111 ? 4.588 -1.735 2.642 1.00 96.00 111 THR A CA 1
ATOM 934 C C . THR A 1 111 ? 3.601 -2.848 2.981 1.00 96.00 111 THR A C 1
ATOM 936 O O . THR A 1 111 ? 3.956 -4.025 2.960 1.00 96.00 111 THR A O 1
ATOM 939 N N . MET A 1 112 ? 2.358 -2.478 3.281 1.00 97.75 112 MET A N 1
ATOM 940 C CA . MET A 1 112 ? 1.299 -3.374 3.754 1.00 97.75 112 MET A CA 1
ATOM 941 C C . MET A 1 112 ? -0.007 -3.116 3.003 1.00 97.75 112 MET A C 1
ATOM 943 O O . MET A 1 112 ? -0.231 -2.012 2.509 1.00 97.75 112 MET A O 1
ATOM 947 N N . ILE A 1 113 ? -0.904 -4.103 2.950 1.00 98.00 113 ILE A N 1
ATOM 948 C CA . ILE A 1 113 ? -2.237 -3.945 2.352 1.00 98.00 113 ILE A CA 1
ATOM 949 C C . ILE A 1 113 ? -3.338 -4.091 3.400 1.00 98.00 113 ILE A C 1
ATOM 951 O O . ILE A 1 113 ? -3.310 -4.998 4.232 1.00 98.00 113 ILE A O 1
ATOM 955 N N . LEU A 1 114 ? -4.352 -3.228 3.342 1.00 98.38 114 LEU A N 1
ATOM 956 C CA . LEU A 1 114 ? -5.546 -3.380 4.163 1.00 98.38 114 LEU A CA 1
ATOM 957 C C . LEU A 1 114 ? -6.403 -4.526 3.621 1.00 98.38 114 LEU A C 1
ATOM 959 O O . LEU A 1 114 ? -6.831 -4.531 2.469 1.00 98.38 114 LEU A O 1
ATOM 963 N N . THR A 1 115 ? -6.683 -5.501 4.474 1.00 98.31 115 THR A N 1
ATOM 964 C CA . THR A 1 115 ? -7.466 -6.705 4.146 1.00 98.31 115 THR A CA 1
ATOM 965 C C . THR A 1 115 ? -8.768 -6.779 4.932 1.00 98.31 115 THR A C 1
ATOM 967 O O . THR A 1 115 ? -9.719 -7.410 4.484 1.00 98.31 115 THR A O 1
ATOM 970 N N . GLY A 1 116 ? -8.895 -6.042 6.032 1.00 97.69 116 GLY A N 1
ATOM 971 C CA . GLY A 1 116 ? -10.146 -5.968 6.773 1.00 97.69 116 GLY A CA 1
ATOM 972 C C . GLY A 1 116 ? -10.309 -4.661 7.526 1.00 97.69 116 GLY A C 1
ATOM 973 O O . GLY A 1 116 ? -9.360 -3.908 7.723 1.00 97.69 116 GLY A O 1
ATOM 974 N N . ARG A 1 117 ? -11.532 -4.412 7.987 1.00 97.00 117 ARG A N 1
ATOM 975 C CA . ARG A 1 117 ? -11.846 -3.328 8.920 1.00 97.00 117 ARG A CA 1
ATOM 976 C C . ARG A 1 117 ? -13.045 -3.686 9.785 1.00 97.00 117 ARG A C 1
ATOM 978 O O . ARG A 1 117 ? -13.955 -4.376 9.321 1.00 97.00 117 ARG A O 1
ATOM 985 N N . LEU A 1 118 ? -13.055 -3.171 11.005 1.00 96.88 118 LEU A N 1
ATOM 986 C CA . LEU A 1 118 ? -14.199 -3.185 11.903 1.00 96.88 118 LEU A CA 1
ATOM 987 C C . LEU A 1 118 ? -14.887 -1.818 11.836 1.00 96.88 118 LEU A C 1
ATOM 989 O O . LEU A 1 118 ? -14.325 -0.818 12.267 1.00 96.88 118 LEU A O 1
ATOM 993 N N . GLY A 1 119 ? -16.092 -1.769 11.271 1.00 95.19 119 GLY A N 1
ATOM 994 C CA . GLY A 1 119 ? -16.827 -0.520 11.045 1.00 95.19 119 GLY A CA 1
ATOM 995 C C . GLY A 1 119 ? -16.620 0.092 9.648 1.00 95.19 119 GLY A C 1
ATOM 996 O O . GLY A 1 119 ? -15.907 -0.461 8.802 1.00 95.19 119 GLY A O 1
ATOM 997 N N . PRO A 1 120 ? -17.314 1.204 9.344 1.00 95.00 120 PRO A N 1
ATOM 998 C CA . PRO A 1 120 ? -17.215 1.873 8.049 1.00 95.00 120 PRO A CA 1
ATOM 999 C C . PRO A 1 120 ? -15.920 2.694 7.929 1.00 95.00 120 PRO A C 1
ATOM 1001 O O . PRO A 1 120 ? -15.398 3.190 8.923 1.00 95.00 120 PRO A O 1
ATOM 1004 N N . ALA A 1 121 ? -15.425 2.909 6.703 1.00 93.31 121 ALA A N 1
ATOM 1005 C CA . ALA A 1 121 ? -14.355 3.893 6.481 1.00 93.31 121 ALA A CA 1
ATOM 1006 C C . ALA A 1 121 ? -14.773 5.277 6.990 1.00 93.31 121 ALA A C 1
ATOM 1008 O O . ALA A 1 121 ? -15.929 5.677 6.839 1.00 93.31 121 ALA A O 1
ATOM 1009 N N . GLY A 1 122 ? -13.820 5.999 7.574 1.00 93.19 122 GLY A N 1
ATOM 1010 C CA . GLY A 1 122 ? -14.053 7.280 8.240 1.00 93.19 122 GLY A CA 1
ATOM 1011 C C . GLY A 1 122 ? -14.423 7.139 9.720 1.00 93.19 122 GLY A C 1
ATOM 1012 O O . GLY A 1 122 ? -14.319 8.112 10.458 1.00 93.19 122 GLY A O 1
ATOM 1013 N N . ALA A 1 123 ? -14.830 5.945 10.161 1.00 94.50 123 ALA A N 1
ATOM 1014 C CA . ALA A 1 123 ? -15.183 5.652 11.550 1.00 94.50 123 ALA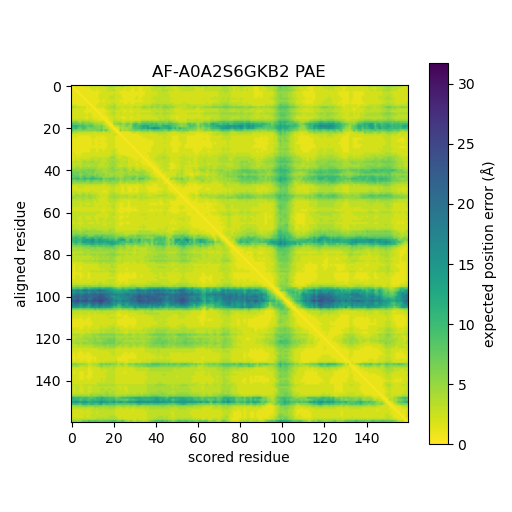 A CA 1
ATOM 1015 C C . ALA A 1 123 ? -14.856 4.194 11.923 1.00 94.50 123 ALA A C 1
ATOM 1017 O O . ALA A 1 123 ? -15.606 3.552 12.659 1.00 94.50 123 ALA A O 1
ATOM 1018 N N . ALA A 1 124 ? -13.774 3.650 11.360 1.00 94.81 124 ALA A N 1
ATOM 1019 C CA . ALA A 1 124 ? -13.334 2.298 11.669 1.00 94.81 124 ALA A CA 1
ATOM 1020 C C . ALA A 1 124 ? -12.813 2.240 13.112 1.00 94.81 124 ALA A C 1
ATOM 1022 O O . ALA A 1 124 ? -12.028 3.091 13.525 1.00 94.81 124 ALA A O 1
ATOM 1023 N N . GLU A 1 125 ? -13.250 1.229 13.857 1.00 95.62 125 GLU A N 1
ATOM 1024 C CA . GLU A 1 125 ? -12.746 0.905 15.195 1.00 95.62 125 GLU A CA 1
ATOM 1025 C C . GLU A 1 125 ? -11.418 0.144 15.113 1.00 95.62 125 GLU A C 1
ATOM 1027 O O . GLU A 1 125 ? -10.575 0.267 15.996 1.00 95.62 125 GLU A O 1
ATOM 1032 N N . GLU A 1 126 ? -11.239 -0.643 14.045 1.00 97.62 126 GLU A N 1
ATOM 1033 C CA . GLU A 1 126 ? -10.001 -1.356 13.740 1.00 97.62 126 GLU A CA 1
ATOM 1034 C C . GLU A 1 126 ? -9.791 -1.498 12.226 1.00 97.62 126 GLU A C 1
ATOM 1036 O O . GLU A 1 126 ? -10.760 -1.613 11.469 1.00 97.62 126 GLU A O 1
ATOM 1041 N N . ILE A 1 127 ? -8.535 -1.500 11.777 1.00 98.06 127 ILE A N 1
ATOM 1042 C CA . ILE A 1 127 ? -8.145 -1.904 10.424 1.00 98.06 127 ILE A CA 1
ATOM 1043 C C . ILE A 1 127 ? -7.158 -3.065 10.515 1.00 98.06 127 ILE A C 1
ATOM 1045 O O . ILE A 1 127 ? -6.354 -3.160 11.439 1.00 98.06 127 ILE A O 1
ATOM 1049 N N . TYR A 1 128 ? -7.227 -3.963 9.541 1.00 98.38 128 TYR A N 1
ATOM 1050 C CA . TYR A 1 128 ? -6.441 -5.186 9.520 1.00 98.38 128 TYR A CA 1
ATOM 1051 C C . TYR A 1 128 ? -5.518 -5.188 8.310 1.00 98.38 128 TYR A C 1
ATOM 1053 O O . TYR A 1 128 ? -5.971 -5.078 7.165 1.00 98.38 128 TYR A O 1
ATOM 1061 N N . LEU A 1 129 ? -4.222 -5.301 8.579 1.00 98.31 129 LEU A N 1
ATOM 1062 C CA . LEU A 1 129 ? -3.154 -5.234 7.593 1.00 98.31 129 LEU A CA 1
ATOM 1063 C C . LEU A 1 129 ? -2.584 -6.627 7.333 1.00 98.31 129 LEU A C 1
ATOM 1065 O O . LEU A 1 129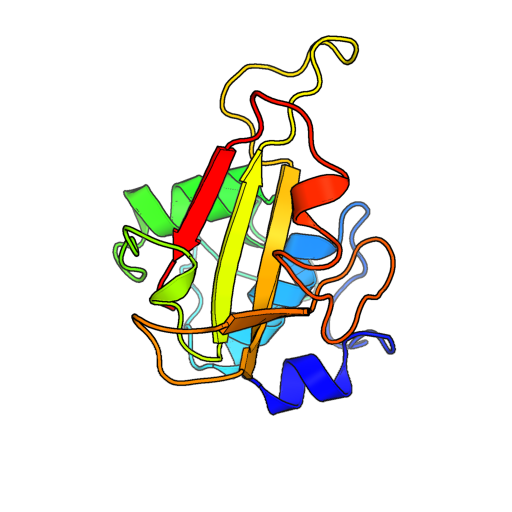 ? -2.397 -7.416 8.256 1.00 98.31 129 LEU A O 1
ATOM 1069 N N . THR A 1 130 ? -2.289 -6.908 6.072 1.00 98.44 130 THR A N 1
ATOM 1070 C CA . THR A 1 130 ? -1.643 -8.145 5.629 1.00 98.44 130 THR A CA 1
ATOM 1071 C C . THR A 1 130 ? -0.382 -7.791 4.857 1.00 98.44 130 THR A C 1
ATOM 1073 O O . THR A 1 130 ? -0.388 -6.839 4.072 1.00 98.44 130 THR A O 1
ATOM 1076 N N . TYR A 1 131 ? 0.711 -8.508 5.111 1.00 97.19 131 TYR A N 1
ATOM 1077 C CA . TYR A 1 131 ? 2.024 -8.187 4.550 1.00 97.19 131 TYR A CA 1
ATOM 1078 C C . TYR A 1 131 ? 3.042 -9.317 4.727 1.00 97.19 131 TYR A C 1
ATOM 1080 O O . TYR A 1 131 ? 2.923 -10.158 5.619 1.00 97.19 131 TYR A O 1
ATOM 1088 N N . HIS A 1 132 ? 4.082 -9.285 3.895 1.00 94.94 132 HIS A N 1
ATOM 1089 C CA . HIS A 1 132 ? 5.271 -10.131 4.023 1.00 94.94 132 HIS A CA 1
ATOM 1090 C C . HIS A 1 132 ? 6.364 -9.430 4.831 1.00 94.94 132 HIS A C 1
ATOM 1092 O O . HIS A 1 132 ? 6.379 -8.209 4.885 1.00 94.94 132 HIS A O 1
ATOM 1098 N N . ALA A 1 133 ? 7.248 -10.221 5.448 1.00 84.38 133 ALA A N 1
ATOM 1099 C CA . ALA A 1 133 ? 8.451 -9.919 6.261 1.00 84.38 133 ALA A CA 1
ATOM 1100 C C . ALA A 1 133 ? 8.506 -10.922 7.419 1.00 84.38 133 ALA A C 1
ATOM 1102 O O . ALA A 1 133 ? 9.548 -11.476 7.750 1.00 84.38 133 ALA A O 1
ATOM 1103 N N . SER A 1 134 ? 7.337 -11.168 8.011 1.00 90.31 134 SER A N 1
ATOM 1104 C CA . SER A 1 134 ? 7.081 -12.271 8.938 1.00 90.31 134 SER A CA 1
ATOM 1105 C C . SER A 1 134 ? 5.736 -12.942 8.648 1.00 90.31 134 SER A C 1
ATOM 1107 O O . SER A 1 134 ? 5.120 -13.457 9.575 1.00 90.31 134 SER A O 1
ATOM 1109 N N . ASP A 1 135 ? 5.291 -12.863 7.387 1.00 94.75 135 ASP A N 1
ATOM 1110 C CA . ASP A 1 135 ? 4.098 -13.506 6.819 1.00 94.75 135 ASP A CA 1
ATOM 1111 C C . ASP A 1 135 ? 2.867 -13.338 7.708 1.00 94.75 135 ASP A C 1
ATOM 1113 O O . ASP A 1 135 ? 2.531 -14.171 8.549 1.00 94.75 135 ASP A O 1
ATOM 1117 N N . ARG A 1 136 ? 2.232 -12.171 7.601 1.00 96.56 136 ARG A N 1
ATOM 1118 C CA . ARG A 1 136 ? 1.223 -11.718 8.555 1.00 96.56 136 ARG A CA 1
ATOM 1119 C C . ARG A 1 136 ? -0.128 -11.529 7.884 1.00 96.56 136 ARG A C 1
ATOM 1121 O O . ARG A 1 136 ? -0.247 -10.724 6.966 1.00 96.56 136 ARG A O 1
ATOM 1128 N N . TRP A 1 137 ? -1.147 -12.209 8.407 1.00 98.00 137 TRP A N 1
ATOM 1129 C CA . TRP A 1 137 ? -2.552 -12.055 8.024 1.00 98.00 137 TRP A CA 1
ATOM 1130 C C . TRP A 1 137 ? -3.332 -11.240 9.052 1.00 98.00 137 TRP A C 1
ATOM 1132 O O . TRP A 1 137 ? -3.291 -11.551 10.244 1.00 98.00 137 TRP A O 1
ATOM 1142 N N . ASN A 1 138 ? -4.092 -10.245 8.583 1.00 97.94 138 ASN A N 1
ATOM 1143 C CA . ASN A 1 138 ? -5.039 -9.456 9.378 1.00 97.94 138 ASN A CA 1
ATOM 1144 C C . ASN A 1 138 ? -4.488 -8.971 10.734 1.00 97.94 138 ASN A C 1
ATOM 1146 O O . ASN A 1 138 ? -5.111 -9.129 11.787 1.00 97.94 138 ASN A O 1
ATOM 1150 N N . VAL A 1 139 ? -3.314 -8.351 10.717 1.00 97.88 139 VAL A N 1
ATOM 1151 C CA . VAL A 1 139 ? -2.732 -7.705 11.893 1.00 97.88 139 VAL A CA 1
ATOM 1152 C C . VAL A 1 139 ? -3.531 -6.454 12.229 1.00 97.88 139 VAL A C 1
ATOM 1154 O O . VAL A 1 139 ? -3.678 -5.568 11.390 1.00 97.88 139 VAL A O 1
ATOM 1157 N N . ALA A 1 140 ? -4.034 -6.384 13.461 1.00 98.06 140 ALA A N 1
ATOM 1158 C CA . ALA A 1 140 ? -4.726 -5.214 13.990 1.00 98.06 140 ALA A CA 1
ATOM 1159 C C . ALA A 1 140 ? -3.779 -4.006 14.032 1.00 98.06 140 ALA A C 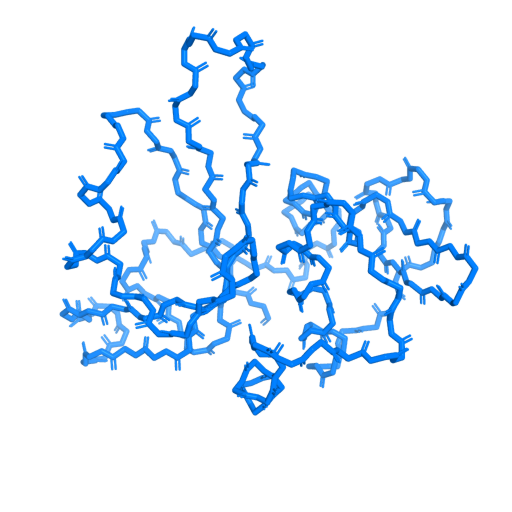1
ATOM 1161 O O . ALA A 1 140 ? -2.705 -4.081 14.637 1.00 98.06 140 ALA A O 1
ATOM 1162 N N . PHE A 1 141 ? -4.167 -2.897 13.408 1.00 97.44 141 PHE A N 1
ATOM 1163 C CA . PHE A 1 141 ? -3.341 -1.700 13.378 1.00 97.44 141 PHE A CA 1
ATOM 1164 C C . PHE A 1 141 ? -3.288 -1.025 14.749 1.00 97.44 141 PHE A C 1
ATOM 1166 O O . PHE A 1 141 ? -2.210 -0.935 15.327 1.00 97.44 141 PHE A O 1
ATOM 1173 N N . TRP A 1 142 ? -4.421 -0.601 15.314 1.00 96.44 142 TRP A N 1
ATOM 1174 C CA . TRP A 1 142 ? -4.409 0.087 16.613 1.00 96.44 142 TRP A CA 1
ATOM 1175 C C . TRP A 1 142 ? -4.212 -0.882 17.776 1.00 96.44 142 TRP A C 1
ATOM 1177 O O . TRP A 1 142 ? -3.519 -0.559 18.738 1.00 96.44 142 TRP A O 1
ATOM 1187 N N . GLY A 1 143 ? -4.800 -2.075 17.694 1.00 97.00 143 GLY A N 1
ATOM 1188 C CA . GLY A 1 143 ? -4.722 -3.077 18.752 1.00 97.00 143 GLY A CA 1
ATOM 1189 C C . GLY A 1 143 ? -3.371 -3.782 18.867 1.00 97.00 143 GLY A C 1
ATOM 1190 O O . GLY A 1 143 ? -3.099 -4.375 19.912 1.00 97.00 143 GLY A O 1
ATOM 1191 N N . TRP A 1 144 ? -2.530 -3.753 17.825 1.00 95.31 144 TRP A N 1
ATOM 1192 C CA . TRP A 1 144 ? -1.246 -4.457 17.847 1.00 95.31 144 TRP A CA 1
ATOM 1193 C C . TRP A 1 144 ? -0.101 -3.716 17.170 1.00 95.31 144 TRP A C 1
ATOM 1195 O O . TRP A 1 144 ? 0.933 -3.581 17.804 1.00 95.31 144 TRP A O 1
ATOM 1205 N N . LEU A 1 145 ? -0.238 -3.243 15.930 1.00 94.44 145 LEU A N 1
ATOM 1206 C CA . LEU A 1 145 ? 0.906 -2.719 15.176 1.00 94.44 145 LEU A CA 1
ATOM 1207 C C . LEU A 1 145 ? 1.391 -1.357 15.692 1.00 94.44 145 LEU A C 1
ATOM 1209 O O . LEU A 1 145 ? 2.570 -1.195 15.984 1.00 94.44 145 LEU A O 1
ATOM 1213 N N . LEU A 1 146 ? 0.482 -0.394 15.839 1.00 93.38 146 LEU A N 1
ATOM 1214 C CA . LEU A 1 146 ? 0.788 0.964 16.283 1.00 93.38 146 LEU A CA 1
ATOM 1215 C C . LEU A 1 146 ? 1.442 0.999 17.684 1.00 93.38 146 LEU A C 1
ATOM 1217 O O . LEU A 1 146 ? 2.412 1.732 17.846 1.00 93.38 146 LEU A O 1
ATOM 1221 N N . PRO A 1 147 ? 1.013 0.194 18.681 1.00 93.50 147 PRO A N 1
ATOM 1222 C CA . PRO A 1 147 ? 1.693 0.112 19.979 1.00 93.50 147 PRO A CA 1
ATOM 1223 C C . PRO A 1 147 ? 3.123 -0.449 19.958 1.00 93.50 147 PRO A C 1
ATOM 1225 O O . PRO A 1 147 ? 3.820 -0.311 20.959 1.00 93.50 147 PRO A O 1
ATOM 1228 N N . GLN A 1 148 ? 3.546 -1.122 18.881 1.00 88.69 148 GLN A N 1
ATOM 1229 C CA . GLN A 1 148 ? 4.919 -1.640 18.740 1.00 88.69 148 GLN A CA 1
ATOM 1230 C C . GLN A 1 148 ? 5.883 -0.576 18.210 1.00 88.69 148 GLN A C 1
ATOM 1232 O O . GLN A 1 148 ? 7.098 -0.767 18.260 1.00 88.69 148 GLN A O 1
ATOM 1237 N N . GLY A 1 149 ? 5.325 0.504 17.666 1.00 82.88 149 GLY A N 1
ATOM 1238 C CA . GLY A 1 149 ? 6.056 1.608 17.084 1.00 82.88 149 GLY A CA 1
ATOM 1239 C C . GLY A 1 149 ? 6.729 2.519 18.108 1.00 82.88 149 GLY A C 1
ATOM 1240 O O . GLY A 1 149 ? 6.567 2.372 19.323 1.00 82.88 149 GLY A O 1
ATOM 1241 N N . LYS A 1 150 ? 7.480 3.493 17.602 1.00 80.62 150 LYS A N 1
ATOM 1242 C CA . LYS A 1 150 ? 8.090 4.577 18.379 1.00 80.62 150 LYS A CA 1
ATOM 1243 C C . LYS A 1 150 ? 7.389 5.904 18.089 1.00 80.62 150 LYS A C 1
ATOM 1245 O O . LYS A 1 150 ? 6.681 6.065 17.099 1.00 80.62 150 LYS A O 1
ATOM 1250 N N . ASP A 1 151 ? 7.628 6.895 18.948 1.00 74.62 151 ASP A N 1
ATOM 1251 C CA . ASP A 1 151 ? 6.944 8.199 18.921 1.00 74.62 151 ASP A CA 1
ATOM 1252 C C . ASP A 1 151 ? 7.090 8.987 17.602 1.00 74.62 151 ASP A C 1
ATOM 1254 O O . ASP A 1 151 ? 6.375 9.970 17.397 1.00 74.62 151 ASP A O 1
ATOM 1258 N N . ARG A 1 152 ? 8.025 8.608 16.721 1.00 80.62 152 ARG A N 1
ATOM 1259 C CA . ARG A 1 152 ? 8.326 9.327 15.474 1.00 80.62 152 ARG A CA 1
ATOM 1260 C C . ARG A 1 152 ? 8.038 8.527 14.205 1.00 80.62 152 ARG A C 1
ATOM 1262 O O . ARG A 1 152 ? 8.381 9.012 13.131 1.00 80.62 152 ARG A O 1
ATOM 1269 N N . ASP A 1 153 ? 7.393 7.369 14.317 1.00 89.50 153 ASP A N 1
ATOM 1270 C CA . ASP A 1 153 ? 6.989 6.597 13.144 1.00 89.50 153 ASP A CA 1
ATOM 1271 C C . ASP A 1 153 ? 6.019 7.405 12.275 1.00 89.50 153 ASP A C 1
ATOM 1273 O O . ASP A 1 153 ? 5.074 8.034 12.773 1.00 89.50 153 ASP A O 1
ATOM 1277 N N . ALA A 1 154 ? 6.225 7.366 10.963 1.00 91.06 154 ALA A N 1
ATOM 1278 C CA . ALA A 1 154 ? 5.398 8.067 9.994 1.00 91.06 154 ALA A CA 1
ATOM 1279 C C . ALA A 1 154 ? 4.629 7.078 9.114 1.00 91.06 154 ALA A C 1
ATOM 1281 O O . ALA A 1 154 ? 5.184 6.135 8.557 1.00 91.06 154 ALA A O 1
ATOM 1282 N N . TRP A 1 155 ? 3.327 7.323 8.965 1.00 93.56 155 TRP A N 1
ATOM 1283 C CA . TRP A 1 155 ? 2.394 6.434 8.275 1.00 93.56 155 TRP A CA 1
ATOM 1284 C C . TRP A 1 155 ? 1.828 7.105 7.027 1.00 93.56 155 TRP A C 1
ATOM 1286 O O . TRP A 1 155 ? 1.33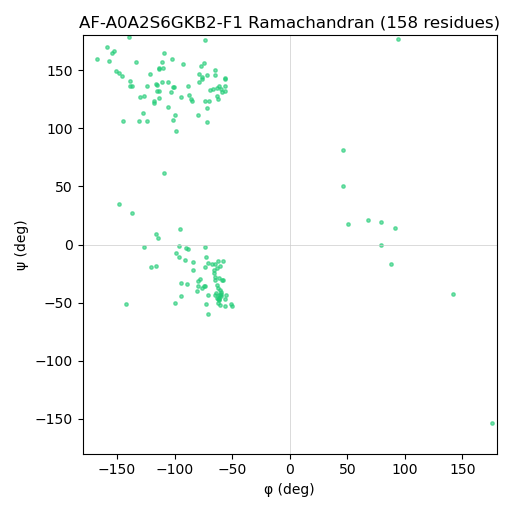7 8.233 7.090 1.00 93.56 155 TRP A O 1
ATOM 1296 N N . TYR A 1 156 ? 1.839 6.394 5.901 1.00 94.19 156 TYR A N 1
ATOM 1297 C CA . TYR A 1 156 ? 1.417 6.917 4.602 1.00 94.19 156 TYR A CA 1
ATOM 1298 C C . TYR A 1 156 ? 0.385 5.991 3.962 1.00 94.19 156 TYR A C 1
ATOM 1300 O O . TYR A 1 156 ? 0.684 4.852 3.610 1.00 94.19 156 TYR A O 1
ATOM 1308 N N . ALA A 1 157 ? -0.849 6.476 3.820 1.00 95.56 157 ALA A N 1
ATOM 1309 C CA . ALA A 1 157 ? -1.949 5.699 3.260 1.00 95.56 157 ALA A CA 1
ATOM 1310 C C . ALA A 1 157 ? -2.220 6.064 1.788 1.00 95.56 157 ALA A C 1
ATOM 1312 O O . ALA A 1 157 ? -2.285 7.240 1.408 1.00 95.56 157 ALA A O 1
ATOM 1313 N N . HIS A 1 158 ? -2.412 5.037 0.959 1.00 94.94 158 HIS A N 1
ATOM 1314 C CA . HIS A 1 158 ? -2.538 5.134 -0.492 1.00 94.94 158 HIS A CA 1
ATOM 1315 C C . HIS A 1 158 ? -3.772 4.385 -0.989 1.00 94.94 158 HIS A C 1
ATOM 1317 O O . HIS A 1 158 ? -3.926 3.190 -0.736 1.00 94.94 158 HIS A O 1
ATOM 1323 N N . ARG A 1 159 ? -4.616 5.075 -1.760 1.00 94.00 159 ARG A N 1
ATOM 1324 C CA . ARG A 1 159 ? -5.698 4.441 -2.517 1.00 94.00 159 ARG A CA 1
ATOM 1325 C C . ARG A 1 159 ? -5.179 3.935 -3.848 1.00 94.00 159 ARG A C 1
ATOM 1327 O O . ARG A 1 159 ? -4.625 4.724 -4.614 1.00 94.00 159 ARG A O 1
ATOM 1334 N N . THR A 1 160 ? -5.366 2.646 -4.086 1.00 85.25 160 THR A N 1
ATOM 1335 C CA . THR A 1 160 ? -4.776 1.868 -5.180 1.00 85.25 160 THR A CA 1
ATOM 1336 C C . THR A 1 160 ? -5.772 1.436 -6.237 1.00 85.25 160 THR A C 1
ATOM 1338 O O . THR A 1 160 ? -6.926 1.909 -6.239 1.00 85.25 160 THR A O 1
#